Protein AF-A0A2W6BL55-F1 (afdb_monomer_lite)

Radius of gyration: 12.07 Å; chains: 1; bounding box: 27×15×37 Å

pLDDT: mean 75.35, std 12.54, range [43.03, 89.75]

Secondary structure (DSSP, 8-state):
-PPEEEEEP-SSS--EEEEETTTTEEEES---SSEEEEEEEETTEEEEEEE-TT--PPPEEEEEE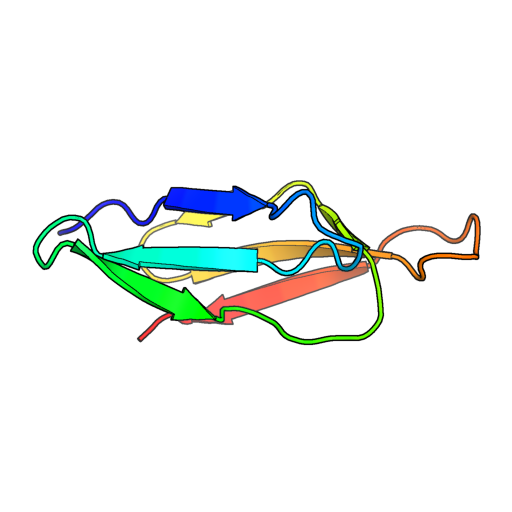--

Foldseek 3Di:
DFDWDWDQDPPPERWTWTARPVVRDIDTPDPDQFHWDDWDDDDQKIKTWGDHPPDPDGTDIDMDGHD

Structure (mmCIF, N/CA/C/O backbone):
data_AF-A0A2W6BL55-F1
#
_entry.id   AF-A0A2W6BL55-F1
#
loop_
_atom_site.group_PDB
_atom_site.id
_atom_site.type_symbol
_atom_site.label_atom_id
_atom_site.label_alt_id
_atom_site.label_comp_id
_atom_site.label_asym_id
_atom_site.label_entity_id
_atom_site.label_seq_id
_atom_site.pdbx_PDB_ins_code
_atom_site.Cartn_x
_atom_site.Cartn_y
_atom_site.Cartn_z
_atom_site.occupancy
_atom_site.B_iso_or_equiv
_atom_site.auth_seq_id
_atom_site.auth_comp_id
_atom_site.auth_asym_id
_atom_site.auth_atom_id
_atom_site.pdbx_PDB_model_num
ATOM 1 N N . MET A 1 1 ? -12.849 3.797 15.449 1.00 45.31 1 MET A N 1
ATOM 2 C CA . MET A 1 1 ? -12.647 4.083 14.011 1.00 45.31 1 MET A CA 1
ATOM 3 C C . MET A 1 1 ? -11.250 4.664 13.863 1.00 45.31 1 MET A C 1
ATOM 5 O O . MET A 1 1 ? -11.082 5.877 13.904 1.00 45.31 1 MET A O 1
ATOM 9 N N . GLY A 1 2 ? -10.242 3.797 13.781 1.00 47.59 2 GLY A N 1
ATOM 10 C CA . GLY A 1 2 ? -8.848 4.212 13.671 1.00 47.59 2 GLY A CA 1
ATOM 11 C C . GLY A 1 2 ? -8.535 4.680 12.257 1.00 47.59 2 GLY A C 1
ATOM 12 O O . GLY A 1 2 ? -8.752 3.946 11.297 1.00 47.59 2 GLY A O 1
ATOM 13 N N . ILE A 1 3 ? -8.041 5.909 12.137 1.00 53.53 3 ILE A N 1
ATOM 14 C CA . ILE A 1 3 ? -7.373 6.389 10.926 1.00 53.53 3 ILE A CA 1
ATOM 15 C C . ILE A 1 3 ? -6.207 5.427 10.656 1.00 53.53 3 ILE A C 1
ATOM 17 O O . ILE A 1 3 ? -5.466 5.099 11.577 1.00 53.53 3 ILE A O 1
ATOM 21 N N . ILE A 1 4 ? -6.062 4.939 9.425 1.00 59.03 4 ILE A N 1
ATOM 22 C CA . ILE A 1 4 ? -4.911 4.127 9.021 1.00 59.03 4 ILE A CA 1
ATOM 23 C C . ILE A 1 4 ? -3.989 5.045 8.223 1.00 59.03 4 ILE A C 1
ATOM 25 O O . ILE A 1 4 ? -4.397 5.634 7.223 1.00 59.03 4 ILE A O 1
ATOM 29 N N . ILE A 1 5 ? -2.757 5.207 8.699 1.00 59.62 5 ILE A N 1
ATOM 30 C CA . ILE A 1 5 ? -1.723 5.977 8.003 1.00 59.62 5 ILE A CA 1
ATOM 31 C C . ILE A 1 5 ? -1.000 5.018 7.064 1.00 59.62 5 ILE A C 1
ATOM 33 O O . ILE A 1 5 ? -0.585 3.940 7.492 1.00 59.62 5 ILE A O 1
ATOM 37 N N . ILE A 1 6 ? -0.842 5.415 5.801 1.00 59.72 6 ILE A N 1
ATOM 38 C CA . ILE A 1 6 ? -0.018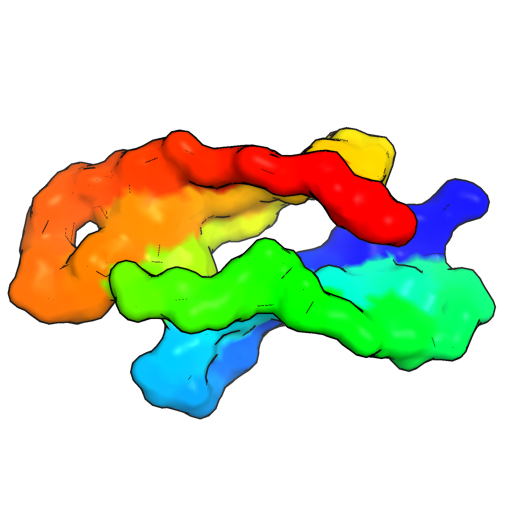 4.686 4.841 1.00 59.72 6 ILE A CA 1
ATOM 39 C C . ILE A 1 6 ? 1.368 5.334 4.823 1.00 59.72 6 ILE A C 1
ATOM 41 O O . ILE A 1 6 ? 1.515 6.491 4.430 1.00 59.72 6 ILE A O 1
ATOM 45 N N . LEU A 1 7 ? 2.381 4.601 5.287 1.00 58.66 7 LEU A N 1
ATOM 46 C CA . LEU A 1 7 ? 3.780 5.033 5.266 1.00 58.66 7 LEU A CA 1
ATOM 47 C C . LEU A 1 7 ? 4.489 4.331 4.102 1.00 58.66 7 LEU A C 1
ATOM 49 O O . LEU A 1 7 ? 4.520 3.102 4.060 1.00 58.66 7 LEU A O 1
ATOM 53 N N . SER A 1 8 ? 5.079 5.092 3.178 1.00 53.31 8 SER A N 1
ATOM 54 C CA . SER A 1 8 ? 6.011 4.543 2.185 1.00 53.31 8 SER A CA 1
ATOM 55 C C . SER A 1 8 ? 7.383 4.359 2.839 1.00 53.31 8 SER A C 1
ATOM 57 O O . SER A 1 8 ? 7.995 5.340 3.275 1.00 53.31 8 SER A O 1
ATOM 59 N N . SER A 1 9 ? 7.876 3.123 2.939 1.00 51.22 9 SER A N 1
ATOM 60 C CA . SER A 1 9 ? 9.214 2.854 3.481 1.00 51.22 9 SER A CA 1
ATOM 61 C C . SER A 1 9 ? 10.298 3.216 2.465 1.00 51.22 9 SER A C 1
ATOM 63 O O . SER A 1 9 ? 10.277 2.777 1.321 1.00 51.22 9 SER A O 1
ATOM 65 N N . VAL A 1 10 ? 11.292 3.991 2.903 1.00 49.72 10 VAL A N 1
ATOM 66 C CA . VAL A 1 10 ? 12.402 4.496 2.071 1.00 49.72 10 VAL A CA 1
ATOM 67 C C . VAL A 1 10 ? 13.544 3.480 1.902 1.00 49.72 10 VAL A C 1
ATOM 69 O O . VAL A 1 10 ? 14.652 3.848 1.515 1.00 49.72 10 VAL A O 1
ATOM 72 N N . ARG A 1 11 ? 13.339 2.196 2.222 1.00 43.03 11 ARG A N 1
ATOM 73 C CA . ARG A 1 11 ? 14.384 1.169 2.070 1.00 43.03 11 ARG A CA 1
ATOM 74 C C . ARG A 1 11 ? 14.082 0.240 0.903 1.00 43.03 11 ARG A C 1
ATOM 76 O O . ARG A 1 11 ? 13.498 -0.818 1.082 1.00 43.03 11 ARG A O 1
ATOM 83 N N . ALA A 1 12 ? 14.563 0.665 -0.266 1.00 49.59 12 ALA A N 1
ATOM 84 C CA . ALA A 1 12 ? 14.782 -0.085 -1.512 1.00 49.59 12 ALA A CA 1
ATOM 85 C C . ALA A 1 12 ? 13.575 -0.770 -2.187 1.00 49.59 12 ALA A C 1
ATOM 87 O O . ALA A 1 12 ? 13.660 -1.056 -3.376 1.00 49.59 12 ALA A O 1
ATOM 88 N N . ASN A 1 13 ? 12.456 -0.956 -1.491 1.00 56.81 13 ASN A N 1
ATOM 89 C CA . ASN A 1 13 ? 11.183 -1.399 -2.039 1.00 56.81 13 ASN A CA 1
ATOM 90 C C . ASN A 1 13 ? 10.103 -0.485 -1.452 1.00 56.81 13 ASN A C 1
ATOM 92 O O . ASN A 1 13 ? 9.939 -0.455 -0.235 1.00 56.81 13 ASN A O 1
ATOM 96 N N . PHE A 1 14 ? 9.443 0.328 -2.279 1.00 62.25 14 PHE A N 1
ATOM 97 C CA . PHE A 1 14 ? 8.406 1.282 -1.857 1.00 62.25 14 PHE A CA 1
ATOM 98 C C . PHE A 1 14 ? 7.105 0.572 -1.441 1.00 62.25 14 PHE A C 1
ATOM 100 O O . PHE A 1 14 ? 6.032 0.895 -1.936 1.00 62.25 14 PHE A O 1
ATOM 107 N N . ASP A 1 15 ? 7.207 -0.387 -0.529 1.00 70.06 15 ASP A N 1
ATOM 108 C CA . ASP A 1 15 ? 6.083 -1.163 -0.033 1.00 70.06 15 ASP A CA 1
ATOM 109 C C . ASP A 1 15 ? 5.195 -0.276 0.857 1.00 70.06 15 ASP A C 1
ATOM 111 O O . ASP A 1 15 ? 5.681 0.566 1.629 1.00 70.06 15 ASP A O 1
ATOM 115 N N . LEU A 1 16 ? 3.878 -0.478 0.767 1.00 79.38 16 LEU A N 1
ATOM 116 C CA . LEU A 1 16 ? 2.895 0.212 1.602 1.00 79.38 16 LEU A CA 1
ATOM 117 C C . LEU A 1 16 ? 2.687 -0.548 2.911 1.00 79.38 16 LEU A C 1
ATOM 119 O O . LEU A 1 16 ? 2.331 -1.731 2.929 1.00 79.38 16 LEU A O 1
ATOM 123 N N . LEU A 1 17 ? 2.862 0.165 4.021 1.00 80.69 17 LEU A N 1
ATOM 124 C CA . LEU A 1 17 ? 2.517 -0.303 5.358 1.00 80.69 17 LEU A CA 1
ATOM 125 C C . LEU A 1 17 ? 1.294 0.451 5.872 1.00 80.69 17 LEU A C 1
ATOM 127 O O . LEU A 1 17 ? 1.214 1.670 5.727 1.00 80.69 17 LEU A O 1
ATOM 131 N N . GLY A 1 18 ? 0.383 -0.276 6.511 1.00 81.19 18 GLY A N 1
ATOM 132 C CA . GLY A 1 18 ? -0.730 0.276 7.273 1.00 81.19 18 GLY A CA 1
ATOM 133 C C . GLY A 1 18 ? -0.443 0.200 8.769 1.00 81.19 18 GLY A C 1
ATOM 134 O O . GLY A 1 18 ? 0.172 -0.754 9.247 1.00 81.19 18 GLY A O 1
ATOM 135 N N . GLU A 1 19 ? -0.897 1.193 9.528 1.00 81.75 19 GLU A N 1
ATOM 136 C CA . GLU A 1 19 ? -0.855 1.180 10.993 1.00 81.75 19 GLU A CA 1
ATOM 137 C C . GLU A 1 19 ? -2.256 1.385 11.570 1.00 81.75 19 GLU A C 1
ATOM 139 O O . GLU A 1 19 ? -2.942 2.349 11.233 1.00 81.75 19 GLU A O 1
ATOM 144 N N . ASN A 1 20 ? -2.681 0.484 12.457 1.00 80.69 20 ASN A N 1
ATOM 145 C CA . ASN A 1 20 ? -3.863 0.692 13.282 1.00 80.69 20 ASN A CA 1
ATOM 146 C C . ASN A 1 20 ? -3.480 1.607 14.452 1.00 80.69 20 ASN A C 1
ATOM 148 O O . ASN A 1 20 ? -2.745 1.179 15.339 1.00 80.69 20 ASN A O 1
ATOM 152 N N . ILE A 1 21 ? -3.993 2.838 14.470 1.00 75.56 21 ILE A N 1
ATOM 153 C CA . ILE A 1 21 ? -3.665 3.831 15.506 1.00 75.56 21 ILE A CA 1
ATOM 154 C C . ILE A 1 21 ? -4.233 3.461 16.883 1.00 75.56 21 ILE A C 1
ATOM 156 O O . ILE A 1 21 ? -3.639 3.810 17.898 1.00 75.56 21 ILE A O 1
ATOM 160 N N . GLU A 1 22 ? -5.356 2.741 16.948 1.00 79.81 22 GLU A N 1
ATOM 161 C CA . GLU A 1 22 ? -5.953 2.338 18.230 1.00 79.81 22 GLU A CA 1
ATOM 162 C C . GLU A 1 22 ? -5.068 1.317 18.955 1.00 79.81 22 GLU A C 1
ATOM 164 O O . GLU A 1 22 ? -4.949 1.352 20.177 1.00 79.81 22 GLU A O 1
ATOM 169 N N . THR A 1 23 ? -4.421 0.421 18.206 1.00 83.00 23 THR A N 1
ATOM 170 C CA . THR A 1 23 ? -3.573 -0.638 18.771 1.00 83.00 23 THR A CA 1
ATOM 171 C C . THR A 1 23 ? -2.074 -0.393 18.582 1.00 83.00 23 THR A C 1
ATOM 173 O O . THR A 1 23 ? -1.271 -1.197 19.047 1.00 83.00 23 THR A O 1
ATOM 176 N N . GLY A 1 24 ? -1.684 0.635 17.822 1.00 80.19 24 GLY A N 1
ATOM 177 C CA . GLY A 1 24 ? -0.310 0.872 17.356 1.00 80.19 24 GLY A CA 1
ATOM 178 C C . GLY A 1 24 ? 0.261 -0.246 16.472 1.00 80.19 24 GLY A C 1
ATOM 179 O O . GLY A 1 24 ? 1.479 -0.373 16.334 1.00 80.19 24 GLY A O 1
ATOM 180 N N . ARG A 1 25 ? -0.585 -1.128 15.915 1.00 82.19 25 ARG A N 1
ATOM 181 C CA . ARG A 1 25 ? -0.112 -2.337 15.217 1.00 82.19 25 ARG A CA 1
ATOM 182 C C . ARG A 1 25 ? 0.072 -2.055 13.734 1.00 82.19 25 ARG A C 1
ATOM 184 O O . ARG A 1 25 ? -0.878 -1.677 13.054 1.00 82.19 25 ARG A O 1
ATOM 191 N N . ARG A 1 26 ? 1.278 -2.311 13.231 1.00 83.38 26 ARG A N 1
ATOM 192 C CA . ARG A 1 26 ? 1.613 -2.217 11.805 1.00 83.38 26 ARG A CA 1
ATOM 193 C C . ARG A 1 26 ? 1.337 -3.520 11.072 1.00 83.38 26 ARG A C 1
ATOM 195 O O . ARG A 1 26 ? 1.460 -4.599 11.651 1.00 83.38 26 ARG A O 1
ATOM 202 N N . PHE A 1 27 ? 1.002 -3.414 9.796 1.00 81.44 27 PHE A N 1
ATOM 203 C CA . PHE A 1 27 ? 0.832 -4.537 8.886 1.00 81.44 27 PHE A CA 1
ATOM 204 C C . PHE A 1 27 ? 1.220 -4.133 7.459 1.00 81.44 27 PHE A C 1
ATOM 206 O O . PHE A 1 27 ? 1.237 -2.953 7.111 1.00 81.44 27 PHE A O 1
ATOM 213 N N . SER A 1 28 ? 1.574 -5.123 6.645 1.00 82.94 28 SER A N 1
ATOM 214 C CA . SER A 1 28 ? 1.900 -4.919 5.234 1.00 82.94 28 SER A CA 1
ATOM 215 C C . SER A 1 28 ? 0.611 -4.871 4.418 1.00 82.94 28 SER A C 1
ATOM 217 O O . SER A 1 28 ? -0.245 -5.734 4.592 1.00 82.94 28 SER A O 1
ATOM 219 N N . VAL A 1 29 ? 0.469 -3.832 3.589 1.00 82.19 29 VAL A N 1
ATOM 220 C CA . VAL A 1 29 ? -0.623 -3.698 2.611 1.00 82.19 29 VAL A CA 1
ATOM 221 C C . VAL A 1 29 ? -0.210 -4.345 1.292 1.00 82.19 29 VAL A C 1
ATOM 223 O O . VAL A 1 29 ? -1.007 -4.993 0.642 1.00 82.19 29 VAL A O 1
ATOM 226 N N . THR A 1 30 ? 1.056 -4.210 0.902 1.00 81.94 30 THR A N 1
ATOM 227 C CA . THR A 1 30 ? 1.600 -4.831 -0.311 1.00 81.94 30 THR A CA 1
ATOM 228 C C . THR A 1 30 ? 3.046 -5.260 -0.088 1.00 81.94 30 THR A C 1
ATOM 230 O O . THR A 1 30 ? 3.746 -4.690 0.755 1.00 81.94 30 THR A O 1
ATOM 233 N N . GLN A 1 31 ? 3.462 -6.283 -0.835 1.00 76.69 31 GLN A N 1
ATOM 234 C CA . GLN A 1 31 ? 4.843 -6.771 -0.947 1.00 76.69 31 GLN A CA 1
ATOM 235 C C . GLN A 1 31 ? 5.230 -6.953 -2.426 1.00 76.69 31 GLN A C 1
ATOM 237 O O . GLN A 1 31 ? 6.106 -7.754 -2.759 1.00 76.69 31 GLN A O 1
ATOM 242 N N . ASP A 1 32 ? 4.523 -6.265 -3.328 1.00 74.69 32 ASP A N 1
ATOM 243 C CA . ASP A 1 32 ? 4.655 -6.475 -4.765 1.00 74.69 32 ASP A CA 1
ATOM 244 C C . ASP A 1 32 ? 5.924 -5.841 -5.338 1.00 74.69 32 ASP A C 1
ATOM 246 O O . ASP A 1 32 ? 6.374 -4.763 -4.939 1.00 74.69 32 ASP A O 1
ATOM 250 N N . ALA A 1 33 ? 6.464 -6.490 -6.370 1.00 69.62 33 ALA A N 1
ATOM 251 C CA . ALA A 1 33 ? 7.565 -5.950 -7.150 1.00 69.62 33 ALA A CA 1
ATOM 252 C C . ALA A 1 33 ? 7.113 -4.690 -7.910 1.00 69.62 33 ALA A C 1
ATOM 254 O O . ALA A 1 33 ? 6.354 -4.764 -8.872 1.00 69.62 33 ALA A O 1
ATOM 255 N N . GLY A 1 34 ? 7.598 -3.525 -7.488 1.00 75.88 34 GLY A N 1
ATOM 256 C CA . GLY A 1 34 ? 7.227 -2.239 -8.074 1.00 75.88 34 GLY A CA 1
ATOM 257 C C . GLY A 1 34 ? 7.211 -1.140 -7.025 1.00 75.88 34 GLY A C 1
ATOM 258 O O . GLY A 1 34 ? 7.263 -1.415 -5.829 1.00 75.88 34 GLY A O 1
ATOM 259 N N . ASP A 1 35 ? 7.181 0.112 -7.463 1.00 80.00 35 ASP A N 1
ATOM 260 C CA . ASP A 1 35 ? 6.987 1.223 -6.545 1.00 80.00 35 ASP A CA 1
ATOM 261 C C . ASP A 1 35 ? 5.501 1.454 -6.332 1.00 80.00 35 ASP A C 1
ATOM 263 O O . ASP A 1 35 ? 4.773 1.709 -7.296 1.00 80.00 35 ASP A O 1
ATOM 267 N N . GLN A 1 36 ? 5.057 1.396 -5.078 1.00 82.44 36 GLN A N 1
ATOM 268 C CA . GLN A 1 36 ? 3.706 1.780 -4.707 1.00 82.44 36 GLN A CA 1
ATOM 269 C C . GLN A 1 36 ? 3.712 3.223 -4.196 1.00 82.44 36 GLN A C 1
ATOM 271 O O . GLN A 1 36 ? 4.357 3.579 -3.211 1.00 82.44 36 GLN A O 1
ATOM 276 N N . VAL A 1 37 ? 3.027 4.092 -4.933 1.00 78.88 37 VAL A N 1
ATOM 277 C CA . VAL A 1 37 ? 3.077 5.546 -4.775 1.00 78.88 37 VAL A CA 1
ATOM 278 C C . VAL A 1 37 ? 1.672 6.133 -4.705 1.00 78.88 37 VAL A C 1
ATOM 280 O O . VAL A 1 37 ? 0.698 5.516 -5.130 1.00 78.88 37 VAL A O 1
ATOM 283 N N . GLN A 1 38 ? 1.581 7.351 -4.167 1.00 82.50 38 GLN A N 1
ATOM 284 C CA . GLN A 1 38 ? 0.330 8.111 -4.036 1.00 82.50 38 GLN A CA 1
ATOM 285 C C . GLN A 1 38 ? -0.815 7.317 -3.375 1.00 82.50 38 GLN A C 1
ATOM 287 O O . GLN A 1 38 ? -1.889 7.174 -3.962 1.00 82.50 38 GLN A O 1
ATOM 292 N N . PRO A 1 39 ? -0.606 6.781 -2.160 1.00 84.00 39 PRO A N 1
ATOM 293 C CA . PRO A 1 39 ? -1.662 6.066 -1.469 1.00 84.00 39 PRO A CA 1
ATOM 294 C C . PRO A 1 39 ? -2.797 7.008 -1.041 1.00 84.00 39 PRO A C 1
ATOM 296 O O . PRO A 1 39 ? -2.563 8.127 -0.583 1.00 84.00 39 PRO A O 1
ATOM 299 N N . GLY A 1 40 ? -4.028 6.519 -1.140 1.00 85.12 40 GLY A N 1
ATOM 300 C CA . GLY A 1 40 ? -5.241 7.136 -0.618 1.00 85.12 40 GLY A CA 1
ATOM 301 C C . GLY A 1 40 ? -6.050 6.125 0.188 1.00 85.12 40 GLY A C 1
ATOM 302 O O . GLY A 1 40 ? -5.982 4.922 -0.059 1.00 85.12 40 GLY A O 1
ATOM 303 N N . ILE A 1 41 ? -6.817 6.603 1.166 1.00 85.94 41 ILE A N 1
ATOM 304 C CA . ILE A 1 41 ? -7.628 5.735 2.020 1.00 85.94 41 ILE A CA 1
ATOM 305 C C . ILE A 1 41 ? -8.992 6.347 2.324 1.00 85.94 41 ILE A C 1
ATOM 307 O O . ILE A 1 41 ? -9.110 7.541 2.594 1.00 85.94 41 ILE A O 1
ATOM 311 N N . SER A 1 42 ? -10.024 5.505 2.299 1.00 83.88 42 SER A N 1
ATOM 312 C CA . SER A 1 42 ? -11.373 5.841 2.747 1.00 83.88 42 SER A CA 1
ATOM 313 C C . SER A 1 42 ? -11.979 4.663 3.509 1.00 83.88 42 SER A C 1
ATOM 315 O O . SER A 1 42 ? -12.191 3.578 2.959 1.00 83.88 42 SER A O 1
ATOM 317 N N . GLY A 1 43 ? -12.225 4.858 4.808 1.00 82.88 43 GLY A N 1
ATOM 318 C CA . GLY A 1 43 ? -12.650 3.782 5.705 1.00 82.88 43 GLY A CA 1
ATOM 319 C C . GLY A 1 43 ? -11.613 2.656 5.760 1.00 82.88 43 GLY A C 1
ATOM 320 O O . GLY A 1 43 ? -10.474 2.887 6.155 1.00 82.88 43 GLY A O 1
ATOM 321 N N . LYS A 1 44 ? -12.014 1.445 5.354 1.00 83.56 44 LYS A N 1
ATOM 322 C CA . LYS A 1 44 ? -11.126 0.275 5.229 1.00 83.56 44 LYS A CA 1
ATOM 323 C C . LYS A 1 44 ? -10.533 0.092 3.830 1.00 83.56 44 LYS A C 1
ATOM 325 O O . LYS A 1 44 ? -9.815 -0.871 3.613 1.00 83.56 44 LYS A O 1
ATOM 330 N N . THR A 1 45 ? -10.842 0.962 2.875 1.00 87.19 45 THR A N 1
ATOM 331 C CA . THR A 1 45 ? -10.388 0.791 1.490 1.00 87.19 45 THR A CA 1
ATOM 332 C C . THR A 1 45 ? -9.142 1.622 1.254 1.00 87.19 45 THR A C 1
ATOM 334 O O . THR A 1 45 ? -9.209 2.850 1.337 1.00 87.19 45 THR A O 1
ATOM 337 N N . ALA A 1 46 ? -8.032 0.965 0.935 1.00 87.00 46 ALA A N 1
ATOM 338 C CA . ALA A 1 46 ? -6.817 1.612 0.463 1.00 87.00 46 ALA A CA 1
ATOM 339 C C . ALA A 1 46 ? -6.739 1.533 -1.062 1.00 87.00 46 ALA A C 1
ATOM 341 O O . ALA A 1 46 ? -7.089 0.515 -1.653 1.00 87.00 46 ALA A O 1
ATOM 342 N N . VAL A 1 47 ? -6.260 2.604 -1.686 1.00 89.06 47 VAL A N 1
ATOM 343 C CA . VAL A 1 47 ? -5.972 2.684 -3.121 1.00 89.06 47 VAL A CA 1
ATOM 344 C C . VAL A 1 47 ? -4.584 3.272 -3.329 1.00 89.06 47 VAL A C 1
ATOM 346 O O . VAL A 1 47 ? -4.142 4.104 -2.540 1.00 89.06 47 VAL A O 1
ATOM 349 N N . TRP A 1 48 ? -3.877 2.847 -4.369 1.00 87.44 48 TRP A N 1
ATOM 350 C CA . TRP A 1 48 ? -2.537 3.342 -4.687 1.00 87.44 48 TRP A CA 1
ATOM 351 C C . TRP A 1 48 ? -2.225 3.186 -6.171 1.00 87.44 48 TRP A C 1
ATOM 353 O O . TRP A 1 48 ? -2.891 2.438 -6.889 1.00 87.44 48 TRP A O 1
ATOM 363 N N . LEU A 1 49 ? -1.182 3.875 -6.632 1.00 86.00 49 LEU A N 1
ATOM 364 C CA . LEU A 1 49 ? -0.574 3.604 -7.927 1.00 86.00 49 LEU A CA 1
ATOM 365 C C . LEU A 1 49 ? 0.590 2.641 -7.751 1.00 86.00 49 LEU A C 1
ATOM 367 O O . LEU A 1 49 ? 1.444 2.858 -6.897 1.00 86.00 49 LEU A O 1
ATOM 371 N N . SER A 1 50 ? 0.660 1.608 -8.581 1.00 85.50 50 SER A N 1
ATOM 372 C CA . SER A 1 50 ? 1.849 0.773 -8.704 1.00 85.50 50 SER A CA 1
ATOM 373 C C . SER A 1 50 ? 2.483 0.965 -10.073 1.00 85.50 50 SER A C 1
ATOM 375 O O . SER A 1 50 ? 1.801 0.918 -11.100 1.00 85.50 50 SER A O 1
ATOM 377 N N 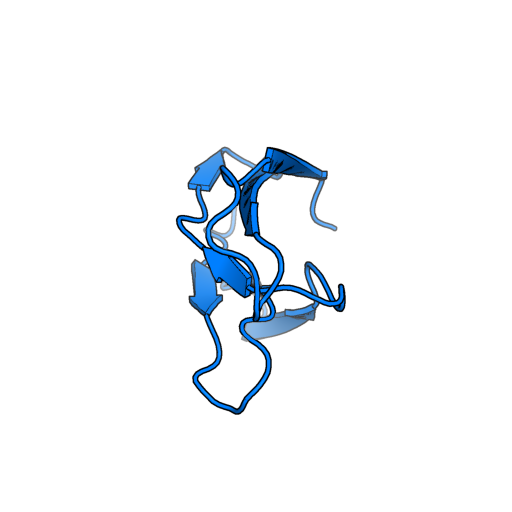. LYS A 1 51 ? 3.797 1.188 -10.082 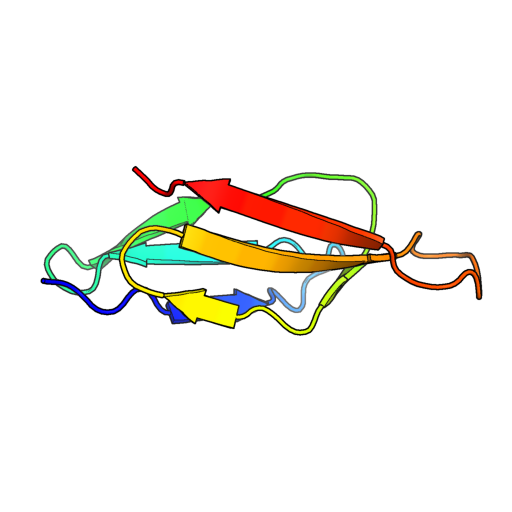1.00 82.12 51 LYS A N 1
ATOM 378 C CA . LYS A 1 51 ? 4.613 1.262 -11.296 1.00 82.12 51 LYS A CA 1
ATOM 379 C C . LYS A 1 51 ? 5.784 0.275 -11.212 1.00 82.12 51 LYS A C 1
ATOM 381 O O . LYS A 1 51 ? 6.336 0.086 -10.125 1.00 82.12 51 LYS A O 1
ATOM 386 N N . PRO A 1 52 ? 6.216 -0.334 -12.324 1.00 79.38 52 PRO A N 1
ATOM 387 C CA . PRO A 1 52 ? 7.467 -1.082 -12.347 1.00 79.38 52 PRO A CA 1
ATOM 388 C C . PRO A 1 52 ? 8.647 -0.164 -11.987 1.00 79.38 52 PRO A C 1
ATOM 390 O O . PRO A 1 52 ? 8.715 0.977 -12.436 1.00 79.38 52 PRO A O 1
ATOM 393 N N . ARG A 1 53 ? 9.596 -0.660 -11.183 1.00 71.38 53 ARG A N 1
ATOM 394 C CA . ARG A 1 53 ? 10.741 0.134 -10.680 1.00 71.38 53 ARG A CA 1
ATOM 395 C C . ARG A 1 53 ? 11.652 0.686 -11.779 1.00 71.38 53 ARG A C 1
ATOM 397 O O . ARG A 1 53 ? 12.196 1.775 -11.639 1.00 71.38 53 ARG A O 1
ATOM 404 N N . ASN A 1 54 ? 11.817 -0.076 -12.856 1.00 72.88 54 ASN A N 1
ATOM 405 C CA . ASN A 1 54 ? 12.812 0.189 -13.896 1.00 72.88 54 ASN A CA 1
ATOM 406 C C . ASN A 1 54 ? 12.181 0.557 -15.245 1.00 72.88 54 ASN A C 1
ATOM 408 O O . ASN A 1 54 ? 12.863 0.519 -16.266 1.00 72.88 54 ASN A O 1
ATOM 412 N N . GLU A 1 55 ? 10.892 0.895 -15.264 1.00 69.56 55 GLU A N 1
ATOM 413 C CA . GLU A 1 55 ? 10.184 1.261 -16.487 1.00 69.56 55 GLU A CA 1
ATOM 414 C C . GLU A 1 55 ? 9.480 2.601 -16.302 1.00 69.56 55 GLU A C 1
ATOM 416 O O . GLU A 1 55 ? 8.860 2.874 -15.276 1.00 69.56 55 GLU A O 1
ATOM 421 N N . SER A 1 56 ? 9.555 3.448 -17.324 1.00 68.75 56 SER A N 1
ATOM 422 C CA . SER A 1 56 ? 8.835 4.722 -17.405 1.00 68.75 56 SER A CA 1
ATOM 423 C C . SER A 1 56 ? 7.362 4.551 -17.803 1.00 68.75 56 SER A C 1
ATOM 425 O O . SER A 1 56 ? 6.730 5.505 -18.246 1.00 68.75 56 SER A O 1
ATOM 427 N N . SER A 1 57 ? 6.819 3.338 -17.677 1.00 71.94 57 SER A N 1
ATOM 428 C CA . SER A 1 57 ? 5.423 3.032 -17.976 1.00 71.94 57 SER A CA 1
ATOM 429 C C . SER A 1 57 ? 4.472 3.770 -17.037 1.00 71.94 57 SER A C 1
ATOM 431 O O . SER A 1 57 ? 4.784 3.962 -15.857 1.00 71.94 57 SER A O 1
ATOM 433 N N . ASP A 1 58 ? 3.277 4.082 -17.534 1.00 76.62 58 ASP A N 1
ATOM 434 C CA . ASP A 1 58 ? 2.201 4.615 -16.703 1.00 76.62 58 ASP A CA 1
ATOM 435 C C . ASP A 1 58 ? 1.888 3.666 -15.537 1.00 76.62 58 ASP A C 1
ATOM 437 O O . ASP A 1 58 ? 1.754 2.448 -15.702 1.00 76.62 58 ASP A O 1
ATOM 441 N N . GLY A 1 59 ? 1.782 4.238 -14.336 1.00 80.25 59 GLY A N 1
ATOM 442 C CA . GLY A 1 59 ? 1.374 3.499 -13.148 1.00 80.25 59 GLY A CA 1
ATOM 443 C C . GLY A 1 59 ? -0.067 3.005 -13.276 1.00 80.25 59 GLY A C 1
ATOM 444 O O . GLY A 1 59 ? -0.928 3.682 -13.836 1.00 80.25 59 GLY A O 1
ATOM 445 N N . ARG A 1 60 ? -0.349 1.823 -12.731 1.00 88.75 60 ARG A N 1
ATOM 446 C CA . ARG A 1 60 ? -1.703 1.262 -12.655 1.00 88.75 60 ARG A CA 1
ATOM 447 C C . ARG A 1 60 ? -2.300 1.505 -11.277 1.00 88.75 60 ARG A C 1
ATOM 449 O O . ARG A 1 60 ? -1.588 1.459 -10.278 1.00 88.75 60 ARG A O 1
ATOM 456 N N . VAL A 1 61 ? -3.609 1.739 -11.229 1.00 89.75 61 VAL A N 1
ATOM 457 C CA . VAL A 1 61 ? -4.356 1.894 -9.975 1.00 89.75 61 VAL A CA 1
ATOM 458 C C . VAL A 1 61 ? -4.688 0.517 -9.407 1.00 89.75 61 VAL A C 1
ATOM 460 O O . VAL A 1 61 ? -5.237 -0.329 -10.113 1.00 89.75 61 VAL A O 1
ATOM 463 N N . TYR A 1 62 ? -4.397 0.325 -8.126 1.00 89.12 62 TYR A N 1
ATOM 464 C CA . TYR A 1 62 ? -4.747 -0.858 -7.345 1.00 89.12 62 TYR A CA 1
ATOM 465 C C . TYR A 1 62 ? -5.481 -0.449 -6.067 1.00 89.12 62 TYR A C 1
ATOM 467 O O . TYR A 1 62 ? -5.429 0.714 -5.654 1.00 89.12 62 TYR A O 1
ATOM 475 N N . GLY A 1 63 ? -6.171 -1.403 -5.445 1.00 89.06 63 GLY A N 1
ATOM 476 C CA . GLY A 1 63 ? -6.827 -1.185 -4.165 1.00 89.06 63 GLY A CA 1
ATOM 477 C C . GLY A 1 63 ? -7.146 -2.476 -3.424 1.00 89.06 63 GLY A C 1
ATOM 478 O O . GLY A 1 63 ? -7.322 -3.528 -4.036 1.00 89.06 63 GLY A O 1
ATOM 479 N N . GLU A 1 64 ? -7.232 -2.369 -2.101 1.00 87.88 64 GLU A N 1
ATOM 480 C CA . GLU A 1 64 ? -7.466 -3.488 -1.190 1.00 87.88 64 GLU A CA 1
ATOM 481 C C . GLU A 1 64 ? -8.292 -3.051 0.027 1.00 87.88 64 GLU A C 1
ATOM 483 O O . GLU A 1 64 ? -8.232 -1.901 0.475 1.00 87.88 64 GLU A O 1
ATOM 488 N N . ILE A 1 65 ? -9.080 -3.989 0.560 1.00 88.06 65 ILE A N 1
ATOM 489 C CA . ILE A 1 65 ? -9.800 -3.820 1.822 1.00 88.06 65 ILE A CA 1
ATOM 490 C C . ILE A 1 65 ? -8.885 -4.274 2.958 1.00 88.06 65 ILE A C 1
ATOM 492 O O . ILE A 1 65 ? -8.532 -5.445 3.054 1.00 88.06 65 ILE A O 1
ATOM 496 N N . LEU A 1 66 ? -8.541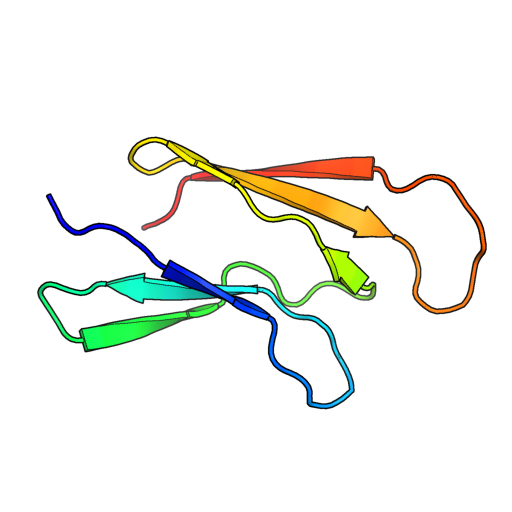 -3.340 3.835 1.00 83.44 66 LEU A N 1
ATOM 497 C CA . LEU A 1 66 ? -7.653 -3.564 4.965 1.00 83.44 66 LEU A CA 1
ATOM 498 C C . LEU A 1 66 ? -8.342 -4.383 6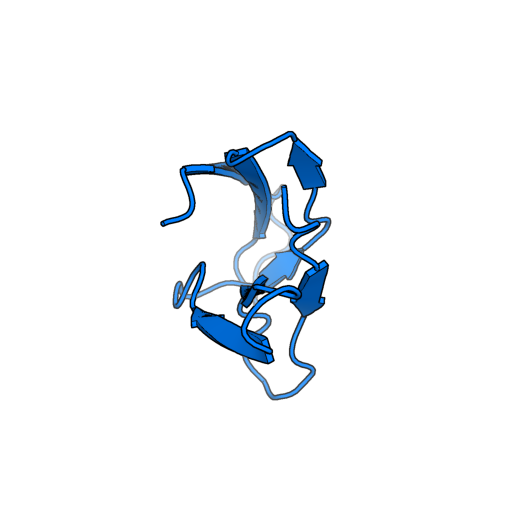.077 1.00 83.44 66 LEU A C 1
ATOM 500 O O . LEU A 1 66 ? -9.559 -4.245 6.273 1.00 83.44 66 LEU A O 1
ATOM 504 N N . PRO A 1 67 ? -7.574 -5.199 6.827 1.00 75.25 67 PRO A N 1
ATOM 505 C CA . PRO A 1 67 ? -8.086 -6.014 7.932 1.00 75.25 67 PRO A CA 1
ATOM 506 C C . PRO A 1 67 ? -8.752 -5.182 9.044 1.00 75.25 67 PRO A C 1
ATOM 508 O O . PRO A 1 67 ? -8.176 -4.163 9.482 1.00 75.25 67 PRO A O 1
#

Sequence (67 aa):
MGIIIILSSVRANFDLLGENIETGRRFSVTQDAGDQVQPGISGKTAVWLSKPRNESSDGRVYGEILP